Protein AF-A0ABD3HIZ7-F1 (afdb_monomer_lite)

Foldseek 3Di:
DDPPPPPQDQDWDFDDDDDPDDDDRQWGWDDRLLQQFIFIDGSNHTAKTKHWDDDPVCVVVVPTDIDIGGDPPHDPVVVVVVNVVSNVVSVVSVVVSVVCVVCVPVVVVVPDDD

Organism: NCBI:txid122646

Radius of gyration: 18.73 Å; chains: 1; bounding box: 48×31×64 Å

pLDDT: mean 74.97, std 18.01, range [37.19, 97.88]

InterPro domains:
  IPR007612 LURP-one-related [PF04525] (2-87)
  IPR007612 LURP-one-related [PTHR31087] (1-91)
  IPR025659 Tubby-like, C-terminal [SSF54518] (1-89)
  IPR038595 LURP-one-related superfamily [G3DSA:2.40.160.200] (1-96)

Sequence (114 aa):
MKKSRVLQLRPSFHVFLGPYTDKELEFTLKGDFFQLNYTIYYHDVLAAQVNKKLTATGFLVGKDEFVVTVQPGVDQAFIAGLVVIVDQVAQDDKRRNLRLAIAPERYIGLISED

Structure (mmCIF, N/CA/C/O backbone):
data_AF-A0ABD3HIZ7-F1
#
_entry.id   AF-A0ABD3HIZ7-F1
#
loop_
_atom_site.group_PDB
_atom_site.id
_atom_site.type_symbol
_atom_site.label_atom_id
_atom_site.label_alt_id
_atom_site.label_comp_id
_atom_site.label_asym_id
_atom_site.label_entity_id
_atom_site.label_seq_id
_atom_site.pdbx_PDB_ins_code
_atom_site.Cartn_x
_atom_site.Cartn_y
_atom_site.Cartn_z
_atom_site.occupancy
_atom_site.B_iso_or_equiv
_atom_site.auth_seq_id
_atom_site.auth_comp_id
_atom_site.auth_asym_id
_atom_site.auth_atom_id
_atom_site.pdbx_PDB_model_num
ATOM 1 N N . MET A 1 1 ? -7.866 21.906 34.715 1.00 37.38 1 MET A N 1
ATOM 2 C CA . MET A 1 1 ? -7.928 20.530 34.169 1.00 37.38 1 MET A CA 1
ATOM 3 C C . MET A 1 1 ? -7.003 20.439 32.961 1.00 37.38 1 MET A C 1
ATOM 5 O O . MET A 1 1 ? -7.250 21.108 31.964 1.00 37.38 1 MET A O 1
ATOM 9 N N . LYS A 1 2 ? -5.893 19.701 33.065 1.00 37.19 2 LYS A N 1
ATOM 10 C CA . LYS A 1 2 ? -4.929 19.522 31.967 1.00 37.19 2 LYS A CA 1
ATOM 11 C C . LYS A 1 2 ? -5.469 18.396 31.077 1.00 37.19 2 LYS A C 1
ATOM 13 O O . LYS A 1 2 ? -5.567 17.266 31.539 1.00 37.19 2 LYS A O 1
ATOM 18 N N . LYS A 1 3 ? -5.894 18.706 29.847 1.00 43.69 3 LYS A N 1
ATOM 19 C CA . LYS A 1 3 ? -6.341 17.687 28.883 1.00 43.69 3 LYS A CA 1
ATOM 20 C C . LYS A 1 3 ? -5.145 16.794 28.552 1.00 43.69 3 LYS A C 1
ATOM 22 O O . LYS A 1 3 ? -4.201 17.256 27.913 1.00 43.69 3 LYS A O 1
ATOM 27 N N . SER A 1 4 ? -5.164 15.547 29.004 1.00 46.59 4 SER A N 1
ATOM 28 C CA . SER A 1 4 ? -4.231 14.522 28.551 1.00 46.59 4 SER A CA 1
ATOM 29 C C . SER A 1 4 ? -4.426 14.341 27.044 1.00 46.59 4 SER A C 1
ATOM 31 O O . SER A 1 4 ? -5.494 13.958 26.568 1.00 46.59 4 SER A O 1
ATOM 33 N N . ARG A 1 5 ? -3.401 14.700 26.266 1.00 52.22 5 ARG A N 1
ATOM 34 C CA . ARG A 1 5 ? -3.345 14.395 24.835 1.00 52.22 5 ARG A CA 1
ATOM 35 C C . ARG A 1 5 ? -3.109 12.894 24.728 1.00 52.22 5 ARG A C 1
ATOM 37 O O . ARG A 1 5 ? -2.016 12.430 25.032 1.00 52.22 5 ARG A O 1
ATOM 44 N N . VAL A 1 6 ? -4.127 12.145 24.313 1.00 49.97 6 VAL A N 1
ATOM 45 C CA . VAL A 1 6 ? -3.937 10.770 23.845 1.00 49.97 6 VAL A CA 1
ATOM 46 C C . VAL A 1 6 ? -3.030 10.875 22.620 1.00 49.97 6 VAL A C 1
ATOM 48 O O . VAL A 1 6 ? -3.439 11.414 21.590 1.00 49.97 6 VAL A O 1
ATOM 51 N N . LEU A 1 7 ? -1.762 10.491 22.769 1.00 53.81 7 LEU A N 1
ATOM 52 C CA . LEU A 1 7 ? -0.796 10.482 21.676 1.00 53.81 7 LEU A CA 1
ATOM 53 C C . LEU A 1 7 ? -1.270 9.426 20.669 1.00 53.81 7 LEU A C 1
ATOM 55 O O . LEU A 1 7 ? -1.069 8.234 20.867 1.00 53.81 7 LEU A O 1
ATOM 59 N N . GLN A 1 8 ? -1.947 9.852 19.604 1.00 55.38 8 GLN A N 1
ATOM 60 C CA . GLN A 1 8 ? -2.165 8.990 18.449 1.00 55.38 8 GLN A CA 1
ATOM 61 C C . GLN A 1 8 ? -0.805 8.803 17.780 1.00 55.38 8 GLN A C 1
ATOM 63 O O . GLN A 1 8 ? -0.334 9.699 17.075 1.00 55.38 8 GLN A O 1
ATOM 68 N N . LEU A 1 9 ? -0.153 7.670 18.046 1.00 60.47 9 LEU A N 1
ATOM 69 C CA . LEU A 1 9 ? 0.995 7.249 17.259 1.00 60.47 9 LEU A CA 1
ATOM 70 C C . LEU A 1 9 ? 0.492 7.080 15.821 1.00 60.47 9 LEU A C 1
ATOM 72 O O . LEU A 1 9 ? -0.449 6.333 15.565 1.00 60.47 9 LEU A O 1
ATOM 76 N N . ARG A 1 10 ? 1.037 7.875 14.901 1.00 67.56 10 ARG A N 1
ATOM 77 C CA . ARG A 1 10 ? 0.755 7.737 13.474 1.00 67.56 10 ARG A CA 1
ATOM 78 C C . ARG A 1 10 ? 1.830 6.807 12.929 1.00 67.56 10 ARG A C 1
ATOM 80 O O . ARG A 1 10 ? 2.983 7.239 12.899 1.00 67.56 10 ARG A O 1
ATOM 87 N N . PRO A 1 11 ? 1.505 5.554 12.573 1.00 75.06 11 PRO A N 1
ATOM 88 C CA . PRO A 1 11 ? 2.515 4.653 12.049 1.00 75.06 11 PRO A CA 1
ATOM 89 C C . PRO A 1 11 ? 3.074 5.221 10.741 1.00 75.06 11 PRO A C 1
ATOM 91 O O . PRO A 1 11 ? 2.357 5.851 9.965 1.00 75.06 11 PRO A O 1
ATOM 94 N N . SER A 1 12 ? 4.368 5.025 10.520 1.00 81.75 12 SER A N 1
ATOM 95 C CA . SER A 1 12 ? 5.078 5.390 9.293 1.00 81.75 12 SER A CA 1
ATOM 96 C C . SER A 1 12 ? 5.786 4.148 8.771 1.00 81.75 12 SER A C 1
ATOM 98 O O . SER A 1 12 ? 6.525 3.517 9.527 1.00 81.75 12 SER A O 1
ATOM 100 N N . PHE A 1 13 ? 5.576 3.803 7.501 1.00 87.00 13 PHE A N 1
ATOM 101 C CA . PHE A 1 13 ? 6.165 2.610 6.894 1.00 87.00 13 PHE A CA 1
ATOM 102 C C . PHE A 1 13 ? 7.212 2.999 5.852 1.00 87.00 13 PHE A C 1
ATOM 104 O O . PHE A 1 13 ? 6.927 3.743 4.910 1.00 87.00 13 PHE A O 1
ATOM 111 N N . HIS A 1 14 ? 8.409 2.452 6.039 1.00 87.00 14 HIS A N 1
ATOM 112 C CA . HIS A 1 14 ? 9.564 2.582 5.164 1.00 87.00 14 HIS A CA 1
ATOM 113 C C . HIS A 1 14 ? 10.038 1.170 4.819 1.00 87.00 14 HIS A C 1
ATOM 115 O O . HIS A 1 14 ? 10.281 0.384 5.737 1.00 87.00 14 HIS A O 1
ATOM 121 N N . VAL A 1 15 ? 10.125 0.831 3.532 1.00 87.50 15 VAL A N 1
ATOM 122 C CA . VAL A 1 15 ? 10.492 -0.523 3.084 1.00 87.50 15 VAL A CA 1
ATOM 123 C C . VAL A 1 15 ? 11.740 -0.458 2.214 1.00 87.50 15 VAL A C 1
ATOM 125 O O . VAL A 1 15 ? 11.847 0.404 1.343 1.00 87.50 15 VAL A O 1
ATOM 128 N N . PHE A 1 16 ? 12.655 -1.394 2.452 1.00 85.38 16 PHE A N 1
ATOM 129 C CA . PHE A 1 16 ? 13.946 -1.525 1.781 1.00 85.38 16 PHE A CA 1
ATOM 130 C C . PHE A 1 16 ? 14.047 -2.945 1.205 1.00 85.38 16 PHE A C 1
ATOM 132 O O . PHE A 1 16 ? 13.712 -3.896 1.922 1.00 85.38 16 PHE A O 1
ATOM 139 N N . LEU A 1 17 ? 14.480 -3.112 -0.049 1.00 79.88 17 LEU A N 1
ATOM 140 C CA . LEU A 1 17 ? 14.835 -4.426 -0.599 1.00 79.88 17 LEU A CA 1
ATOM 141 C C . LEU A 1 17 ? 16.361 -4.608 -0.598 1.00 79.88 17 LEU A C 1
ATOM 143 O O . LEU A 1 17 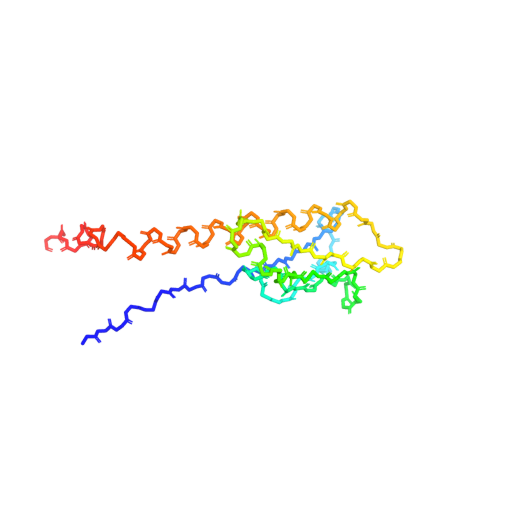? 17.127 -3.654 -0.648 1.00 79.88 17 LEU A O 1
ATOM 147 N N . GLY A 1 18 ? 16.803 -5.868 -0.569 1.00 71.62 18 GLY A N 1
ATOM 148 C CA . GLY A 1 18 ? 18.206 -6.227 -0.784 1.00 71.62 18 GLY 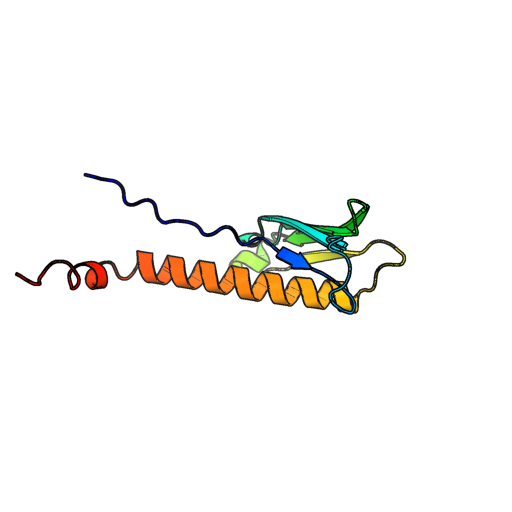A CA 1
ATOM 149 C C . GLY A 1 18 ? 19.130 -6.069 0.433 1.00 71.62 18 GLY A C 1
ATOM 150 O O . GLY A 1 18 ? 18.706 -5.641 1.511 1.00 71.62 18 GLY A O 1
ATOM 151 N N . PRO A 1 19 ? 20.398 -6.511 0.302 1.00 65.31 19 PRO A N 1
ATOM 152 C CA . PRO A 1 19 ? 21.376 -6.384 1.372 1.00 65.31 19 PRO A CA 1
ATOM 153 C C . PRO A 1 19 ? 21.570 -4.903 1.694 1.00 65.31 19 PRO A C 1
ATOM 155 O O . PRO A 1 19 ? 21.629 -4.073 0.797 1.00 65.31 19 PRO A O 1
ATOM 158 N N . TYR A 1 20 ? 21.640 -4.604 2.990 1.00 55.09 20 TYR A N 1
ATOM 159 C CA . TYR A 1 20 ? 21.660 -3.276 3.612 1.00 55.09 20 TYR A CA 1
ATOM 160 C C . TYR A 1 20 ? 22.900 -2.438 3.219 1.00 55.09 20 TYR A C 1
ATOM 162 O O . TYR A 1 20 ? 23.738 -2.092 4.052 1.00 55.09 20 TYR A O 1
ATOM 170 N N . THR A 1 21 ? 23.050 -2.121 1.941 1.00 57.06 21 THR A N 1
ATOM 171 C CA . THR A 1 21 ? 24.133 -1.319 1.376 1.00 57.06 21 THR A CA 1
ATOM 172 C C . THR A 1 21 ? 23.499 -0.329 0.413 1.00 57.06 21 THR A C 1
ATOM 174 O O . THR A 1 21 ? 22.968 -0.725 -0.613 1.00 57.06 21 THR A O 1
ATOM 177 N N . ASP A 1 22 ? 23.545 0.941 0.810 1.00 56.03 22 ASP A N 1
ATOM 178 C CA . ASP A 1 22 ? 22.961 2.119 0.163 1.00 56.03 22 ASP A CA 1
ATOM 179 C C . ASP A 1 22 ? 21.449 2.330 0.341 1.00 56.03 22 ASP A C 1
ATOM 181 O O . ASP A 1 22 ? 20.617 2.013 -0.490 1.00 56.03 22 ASP A O 1
ATOM 185 N N . LYS A 1 23 ? 21.172 2.910 1.519 1.00 59.25 23 LYS A N 1
ATOM 186 C CA . LYS A 1 23 ? 20.178 3.900 2.000 1.00 59.25 23 LYS A CA 1
ATOM 187 C C . LYS A 1 23 ? 19.078 4.483 1.089 1.00 59.25 23 LYS A C 1
ATOM 189 O O . LYS A 1 23 ? 18.410 5.415 1.546 1.00 59.25 23 LYS A O 1
ATOM 194 N N . GLU A 1 24 ? 18.849 4.026 -0.129 1.00 66.88 24 GLU A N 1
ATOM 195 C CA . GLU A 1 24 ? 17.720 4.514 -0.913 1.00 66.88 24 GLU A CA 1
ATOM 196 C C . GLU A 1 24 ? 16.444 3.826 -0.426 1.00 66.88 24 GLU A C 1
ATOM 198 O O . GLU A 1 24 ? 16.279 2.610 -0.458 1.00 66.88 24 GLU A O 1
ATOM 203 N N . LEU A 1 25 ? 15.564 4.635 0.162 1.00 72.06 25 LEU A N 1
ATOM 204 C CA . LEU A 1 25 ? 14.239 4.209 0.576 1.00 72.06 25 LEU A CA 1
ATOM 205 C C . LEU A 1 25 ? 13.455 3.798 -0.670 1.00 72.06 25 LEU A C 1
ATOM 207 O O . LEU A 1 25 ? 12.965 4.659 -1.401 1.00 72.06 25 LEU A O 1
ATOM 211 N N . GLU A 1 26 ? 13.317 2.493 -0.882 1.00 83.75 26 GLU A N 1
ATOM 212 C CA . GLU A 1 26 ? 12.675 1.984 -2.088 1.00 83.75 26 GLU A CA 1
ATOM 213 C C . GLU A 1 26 ? 11.173 2.210 -2.067 1.00 83.75 26 GLU A C 1
ATOM 215 O O . GLU A 1 26 ? 10.641 2.784 -3.014 1.00 83.75 26 GLU A O 1
ATOM 220 N N . PHE A 1 27 ? 10.484 1.831 -0.981 1.00 91.12 27 PHE A N 1
ATOM 221 C CA . PHE A 1 27 ? 9.047 2.077 -0.871 1.00 91.12 27 PHE A CA 1
ATOM 222 C C . PHE A 1 27 ? 8.662 2.975 0.295 1.00 91.12 27 PHE A C 1
ATOM 224 O O . PHE A 1 27 ? 9.100 2.806 1.436 1.00 91.12 27 PHE A O 1
ATOM 231 N N . THR A 1 28 ? 7.746 3.898 -0.001 1.00 92.31 28 THR A N 1
ATOM 232 C CA . THR A 1 28 ? 7.146 4.809 0.975 1.00 92.31 28 THR A CA 1
ATOM 233 C C . THR A 1 28 ? 5.634 4.698 0.941 1.00 92.31 28 THR A C 1
ATOM 235 O O . THR A 1 28 ? 5.023 4.720 -0.129 1.00 92.31 28 THR A O 1
ATOM 238 N N . LEU A 1 29 ? 5.019 4.645 2.118 1.00 94.31 29 LEU A N 1
ATOM 239 C CA . LEU A 1 29 ? 3.569 4.666 2.261 1.00 94.31 29 LEU A CA 1
ATOM 240 C C . LEU A 1 29 ? 3.110 6.009 2.828 1.00 94.31 29 LEU A 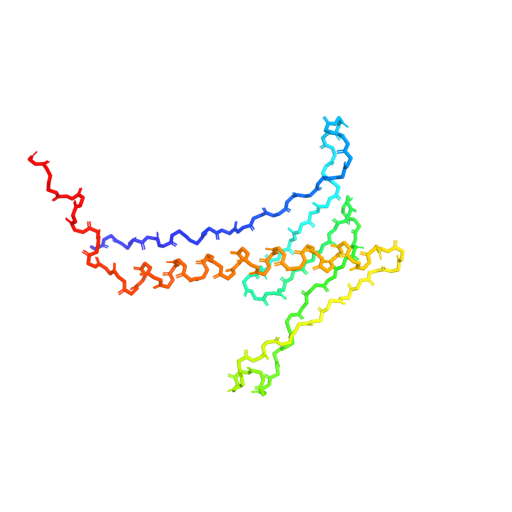C 1
ATOM 242 O O . LEU A 1 29 ? 3.658 6.492 3.819 1.00 94.31 29 LEU A O 1
ATOM 246 N N . LYS A 1 30 ? 2.085 6.610 2.217 1.00 91.75 30 LYS A N 1
ATOM 247 C CA . LYS A 1 30 ? 1.527 7.906 2.640 1.00 91.75 30 LYS A CA 1
ATOM 248 C C . LYS A 1 30 ? 0.001 7.835 2.680 1.00 91.75 30 LYS A C 1
ATOM 250 O O . LYS A 1 30 ? -0.609 7.438 1.692 1.00 91.75 30 LYS A O 1
ATOM 255 N N . GLY A 1 31 ? -0.617 8.249 3.786 1.00 89.81 31 GLY A N 1
ATOM 256 C CA . GLY A 1 31 ? -2.077 8.341 3.908 1.00 89.81 31 GLY A CA 1
ATOM 257 C C . GLY A 1 31 ? -2.602 8.070 5.316 1.00 89.81 31 GLY A C 1
ATOM 258 O O . GLY A 1 31 ? -1.863 8.169 6.296 1.00 89.81 31 GLY A O 1
ATOM 259 N N . ASP A 1 32 ? -3.890 7.741 5.400 1.00 86.94 32 ASP A N 1
ATOM 260 C CA . ASP A 1 32 ? -4.559 7.297 6.620 1.00 86.94 32 ASP A CA 1
ATOM 261 C C . ASP A 1 32 ? -4.604 5.765 6.667 1.00 86.94 32 ASP A C 1
ATOM 263 O O . ASP A 1 32 ? -5.441 5.104 6.045 1.00 86.94 32 ASP A O 1
ATOM 267 N N . PHE A 1 33 ? -3.685 5.199 7.443 1.00 87.31 33 PHE A N 1
ATOM 268 C CA . PHE A 1 33 ? -3.579 3.757 7.635 1.00 87.31 33 PHE A CA 1
ATOM 269 C C . PHE A 1 33 ? -4.744 3.174 8.447 1.00 87.31 33 PHE A C 1
ATOM 271 O O . PHE A 1 33 ? -5.163 2.053 8.177 1.00 87.31 33 PHE A O 1
ATOM 278 N N . PHE A 1 34 ? -5.329 3.932 9.384 1.00 81.38 34 PHE A N 1
ATOM 279 C CA . PHE A 1 34 ? -6.462 3.464 10.195 1.00 81.38 34 PHE A CA 1
ATOM 280 C C . PHE A 1 34 ? -7.752 3.354 9.385 1.00 81.38 34 PHE A C 1
ATOM 282 O O . PHE A 1 34 ? -8.623 2.541 9.705 1.00 81.38 34 PHE A O 1
ATOM 289 N N . GLN A 1 35 ? -7.891 4.193 8.361 1.00 79.31 35 GLN A N 1
ATOM 290 C CA . GLN A 1 35 ? -9.029 4.175 7.448 1.00 79.31 35 GLN A CA 1
ATOM 291 C C . GLN A 1 35 ? -8.772 3.344 6.187 1.00 79.31 35 GLN A C 1
ATOM 293 O O . GLN A 1 35 ? -9.640 3.328 5.317 1.00 79.31 35 GLN A O 1
ATOM 298 N N . LEU A 1 36 ? -7.624 2.657 6.083 1.00 85.56 36 LEU A N 1
ATOM 299 C CA . LEU A 1 36 ? -7.194 1.938 4.876 1.00 85.56 36 LEU A C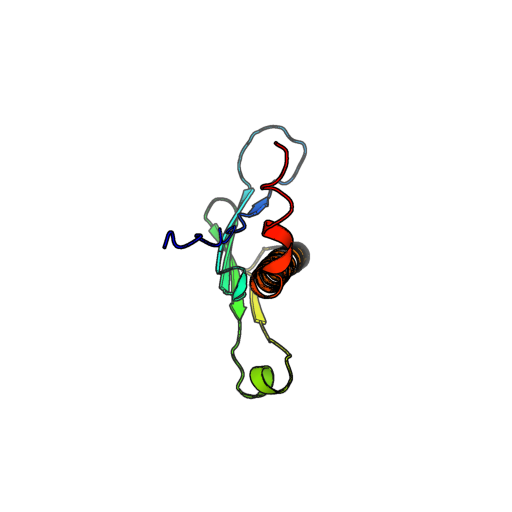A 1
ATOM 300 C C . LEU A 1 36 ? -7.314 2.818 3.617 1.00 85.56 36 LEU A C 1
ATOM 302 O O . LEU A 1 36 ? -7.858 2.411 2.590 1.00 85.56 36 LEU A O 1
ATOM 306 N N . ASN A 1 37 ? -6.841 4.059 3.730 1.00 89.06 37 ASN A N 1
ATOM 307 C CA . ASN A 1 37 ? -6.832 5.049 2.662 1.00 89.06 37 ASN A CA 1
ATOM 308 C C . ASN A 1 37 ? -5.416 5.615 2.515 1.00 89.06 37 ASN A C 1
ATOM 310 O O . ASN A 1 37 ? -5.063 6.616 3.144 1.00 89.06 37 ASN A O 1
ATOM 314 N N . TYR A 1 38 ? -4.575 4.928 1.746 1.00 93.56 38 TYR A N 1
ATOM 315 C CA . TYR A 1 38 ? -3.169 5.284 1.584 1.00 93.56 38 TYR A CA 1
ATOM 316 C C . TYR A 1 38 ? -2.606 4.839 0.237 1.00 93.56 38 TYR A C 1
ATOM 318 O O . TYR A 1 38 ? -3.151 3.982 -0.455 1.00 93.56 38 TYR A O 1
ATOM 326 N N . THR A 1 39 ? -1.470 5.423 -0.114 1.00 96.06 39 THR A N 1
ATOM 327 C CA . THR A 1 39 ? -0.774 5.193 -1.375 1.00 96.06 39 THR A CA 1
ATOM 328 C C . THR A 1 39 ? 0.611 4.620 -1.106 1.00 96.06 39 THR A C 1
ATOM 330 O O . THR A 1 39 ? 1.310 5.080 -0.200 1.00 96.06 39 THR A O 1
ATOM 333 N N . ILE A 1 40 ? 0.999 3.625 -1.901 1.00 95.94 40 ILE A N 1
ATOM 334 C CA . ILE A 1 40 ? 2.318 2.994 -1.901 1.00 95.94 40 ILE A CA 1
ATOM 335 C C . ILE A 1 40 ? 3.100 3.566 -3.084 1.00 95.94 40 ILE A C 1
ATOM 337 O O . ILE A 1 40 ? 2.630 3.514 -4.224 1.00 95.94 40 ILE A O 1
ATOM 341 N N . TYR A 1 41 ? 4.288 4.094 -2.810 1.00 95.25 41 TYR A N 1
ATOM 342 C CA . TYR A 1 41 ? 5.213 4.632 -3.803 1.00 95.25 41 TYR A CA 1
ATOM 343 C C . TYR A 1 41 ? 6.483 3.794 -3.866 1.00 95.25 41 TYR A C 1
ATOM 345 O O . TYR A 1 41 ? 6.942 3.359 -2.814 1.00 95.25 41 TYR A O 1
ATOM 353 N N . TYR A 1 42 ? 7.059 3.648 -5.058 1.00 92.25 42 TYR A N 1
ATOM 354 C CA . TYR A 1 42 ? 8.426 3.179 -5.292 1.00 92.25 42 TYR A CA 1
ATOM 355 C C . TYR A 1 42 ? 9.282 4.365 -5.762 1.00 92.25 42 TYR A C 1
ATOM 357 O O . TYR A 1 42 ? 9.018 4.889 -6.843 1.00 92.25 42 TYR A O 1
ATOM 365 N N . HIS A 1 43 ? 10.231 4.841 -4.948 1.00 85.75 43 HIS A N 1
ATOM 366 C CA . HIS A 1 43 ? 11.048 6.044 -5.219 1.00 85.75 43 HIS A CA 1
ATOM 367 C C . HIS A 1 43 ? 10.255 7.281 -5.715 1.00 85.75 43 HIS A C 1
ATOM 369 O O . HIS A 1 43 ? 10.730 8.010 -6.575 1.00 85.75 43 HIS A O 1
ATOM 375 N N . ASP A 1 44 ? 9.029 7.503 -5.226 1.00 88.44 44 ASP A N 1
ATOM 376 C CA . ASP A 1 44 ? 8.061 8.543 -5.657 1.00 88.44 44 ASP A CA 1
ATOM 377 C C . ASP A 1 44 ? 7.171 8.226 -6.873 1.00 88.44 44 ASP A C 1
ATOM 379 O O . ASP A 1 44 ? 6.229 8.973 -7.158 1.00 88.44 44 ASP A O 1
ATOM 383 N N . VAL A 1 45 ? 7.350 7.082 -7.531 1.00 93.38 45 VAL A N 1
ATOM 384 C CA . VAL A 1 45 ? 6.405 6.589 -8.543 1.00 93.38 45 VAL A CA 1
ATOM 385 C C . VAL A 1 45 ? 5.257 5.853 -7.858 1.00 93.38 45 VAL A C 1
ATOM 387 O O . VAL A 1 45 ? 5.474 5.042 -6.961 1.00 93.38 45 VAL A O 1
ATOM 390 N N . LEU A 1 46 ? 4.017 6.124 -8.272 1.00 96.44 46 LEU A N 1
ATOM 391 C CA . LEU A 1 46 ? 2.843 5.397 -7.786 1.00 96.44 46 LEU A CA 1
ATOM 392 C C . LEU A 1 46 ? 3.015 3.895 -8.061 1.00 96.44 46 LEU A C 1
ATOM 394 O O . LEU A 1 46 ? 3.137 3.501 -9.215 1.00 96.44 46 LEU A O 1
ATOM 398 N N . ALA A 1 47 ? 2.989 3.067 -7.018 1.00 96.75 47 ALA A N 1
ATOM 399 C CA . ALA A 1 47 ? 3.051 1.611 -7.142 1.00 96.75 47 ALA A CA 1
ATOM 400 C C . ALA A 1 47 ? 1.674 0.978 -6.907 1.00 96.75 47 ALA A C 1
ATOM 402 O O . ALA A 1 47 ? 1.243 0.102 -7.659 1.00 96.75 47 ALA A O 1
ATOM 403 N N . ALA A 1 48 ? 0.951 1.454 -5.891 1.00 97.44 48 ALA A N 1
ATOM 404 C CA . ALA A 1 48 ? -0.417 1.030 -5.628 1.00 97.44 48 ALA A CA 1
ATOM 405 C C . ALA A 1 48 ? -1.203 2.065 -4.815 1.00 97.44 48 ALA A C 1
ATOM 407 O O . ALA A 1 48 ? -0.628 2.879 -4.092 1.00 97.44 48 ALA A O 1
ATOM 408 N N . GLN A 1 49 ? -2.529 2.000 -4.898 1.00 96.50 49 GLN A N 1
ATOM 409 C CA . GLN A 1 49 ? -3.442 2.803 -4.091 1.00 96.50 49 GLN A CA 1
ATOM 410 C C . GLN A 1 49 ? -4.412 1.897 -3.335 1.00 96.50 49 GLN A C 1
ATOM 412 O O . GLN A 1 49 ? -5.063 1.043 -3.936 1.00 96.50 49 GLN A O 1
ATOM 417 N N . VAL A 1 50 ? -4.526 2.106 -2.028 1.00 93.81 50 VAL A N 1
ATOM 418 C CA . VAL A 1 50 ? -5.439 1.385 -1.141 1.00 93.81 50 VAL A CA 1
ATOM 419 C C . VAL A 1 50 ? -6.555 2.333 -0.743 1.00 93.81 50 VAL A C 1
ATOM 421 O O . VAL A 1 50 ? -6.295 3.397 -0.186 1.00 93.81 50 VAL A O 1
ATOM 424 N N . ASN A 1 51 ? -7.794 1.952 -1.039 1.00 89.38 51 ASN A N 1
ATOM 425 C CA . ASN A 1 51 ? -8.973 2.729 -0.682 1.00 89.38 51 ASN A CA 1
ATOM 426 C C . ASN A 1 51 ? -10.013 1.824 -0.028 1.00 89.38 51 ASN A C 1
ATOM 428 O O . ASN A 1 51 ? -10.478 0.851 -0.629 1.00 89.38 51 ASN A O 1
ATOM 432 N N . LYS A 1 52 ? -10.451 2.184 1.175 1.00 80.00 52 LYS A N 1
ATOM 433 C CA . LYS A 1 52 ? -11.608 1.558 1.805 1.00 80.00 52 LYS A CA 1
ATOM 434 C C . LYS A 1 52 ? -12.882 1.891 1.034 1.00 80.00 52 LYS A C 1
ATOM 436 O O . LYS A 1 52 ? -13.227 3.057 0.840 1.00 80.00 52 LYS A O 1
ATOM 441 N N . LYS A 1 53 ? -13.627 0.860 0.644 1.00 71.25 53 LYS A N 1
ATOM 442 C CA . LYS A 1 53 ? -14.969 1.009 0.094 1.00 71.25 53 LYS A CA 1
ATOM 443 C C . LYS A 1 53 ? -15.948 0.965 1.261 1.00 71.25 53 LYS A C 1
ATOM 445 O O . LYS A 1 53 ? -16.238 -0.090 1.815 1.00 71.25 53 LYS A O 1
ATOM 450 N N . LEU A 1 54 ? -16.459 2.127 1.658 1.00 58.94 54 LEU A N 1
ATOM 451 C CA . LEU A 1 54 ? -17.561 2.189 2.616 1.00 58.94 54 LEU A CA 1
ATOM 452 C C . LEU A 1 54 ? -18.826 1.668 1.927 1.00 58.94 54 LEU A C 1
ATOM 454 O O . LEU A 1 54 ? -19.496 2.399 1.201 1.00 58.94 54 LEU A O 1
ATOM 458 N N . THR A 1 55 ? -19.146 0.393 2.124 1.00 58.06 55 THR A N 1
ATOM 459 C CA . THR A 1 55 ? -20.452 -0.154 1.750 1.00 58.06 55 THR A CA 1
ATOM 460 C C . THR A 1 55 ? -21.392 -0.038 2.950 1.00 58.06 55 THR A C 1
ATOM 462 O O . THR A 1 55 ? -21.012 -0.336 4.083 1.00 58.06 55 THR A O 1
ATOM 465 N N . ALA A 1 56 ? -22.636 0.399 2.722 1.00 55.78 56 ALA A N 1
ATOM 466 C CA . ALA A 1 56 ? -23.657 0.488 3.774 1.00 55.78 56 ALA A CA 1
ATOM 467 C C . ALA A 1 56 ? -23.856 -0.860 4.502 1.00 55.78 56 ALA A C 1
ATOM 469 O O . ALA A 1 56 ? -24.098 -0.898 5.706 1.00 55.78 56 ALA A O 1
ATOM 470 N N . THR A 1 57 ? -23.666 -1.970 3.785 1.00 52.03 57 THR A N 1
ATOM 471 C CA . THR A 1 57 ? -23.699 -3.334 4.323 1.00 52.03 57 THR A CA 1
ATOM 472 C C . THR A 1 57 ? -22.459 -3.676 5.159 1.00 52.03 57 THR A C 1
ATOM 474 O O . THR A 1 57 ? -22.584 -4.364 6.169 1.00 52.03 57 THR A O 1
ATOM 477 N N . GLY A 1 58 ? -21.273 -3.170 4.804 1.00 56.12 58 GLY A N 1
ATOM 478 C CA . GLY A 1 58 ? -20.030 -3.385 5.555 1.00 56.12 58 GLY A CA 1
ATOM 479 C C . GLY A 1 58 ? -20.063 -2.784 6.961 1.00 56.12 58 GLY A C 1
ATOM 480 O O . GLY A 1 58 ? -19.561 -3.397 7.901 1.00 56.12 58 GLY A O 1
ATOM 481 N N . PHE A 1 59 ? -20.760 -1.655 7.141 1.00 50.94 59 PHE A N 1
ATOM 482 C CA . PHE A 1 59 ? -20.984 -1.053 8.462 1.00 50.94 59 PHE A CA 1
ATOM 483 C C . PHE A 1 59 ? -21.880 -1.918 9.367 1.00 50.94 59 PHE A C 1
ATOM 485 O O . PHE A 1 59 ? -21.681 -1.961 10.577 1.00 50.94 59 PHE A O 1
ATOM 492 N N . LEU A 1 60 ? -22.847 -2.632 8.779 1.00 51.38 60 LEU A N 1
ATOM 493 C CA . LEU A 1 60 ? -23.786 -3.502 9.499 1.00 51.38 60 LEU A CA 1
ATOM 494 C C . LEU A 1 60 ? -23.206 -4.894 9.789 1.00 51.38 60 LEU A C 1
ATOM 496 O O . LEU A 1 60 ? -23.539 -5.497 10.805 1.00 51.38 60 LEU A O 1
ATOM 500 N N . VAL A 1 61 ? -22.348 -5.409 8.904 1.00 55.47 61 VAL A N 1
ATOM 501 C CA . VAL A 1 61 ? -21.792 -6.776 8.978 1.00 55.47 61 VAL A CA 1
ATOM 502 C C . VAL A 1 61 ? -20.366 -6.796 9.552 1.00 55.47 61 VAL A C 1
ATOM 504 O O . VAL A 1 61 ? -19.828 -7.862 9.841 1.00 55.47 61 VAL A O 1
ATOM 507 N N . GLY A 1 62 ? -19.731 -5.633 9.730 1.00 55.47 62 GLY A N 1
ATOM 508 C CA . GLY A 1 62 ? -18.346 -5.529 10.205 1.00 55.47 62 GLY A CA 1
ATOM 509 C C . GLY A 1 62 ? -17.309 -6.045 9.201 1.00 55.47 62 GLY A C 1
ATOM 510 O O . GLY A 1 62 ? -16.161 -6.282 9.570 1.00 55.47 62 GLY A O 1
ATOM 511 N N . LYS A 1 63 ? -17.705 -6.241 7.938 1.00 57.16 63 LYS A N 1
ATOM 512 C CA . LYS A 1 63 ? -16.803 -6.571 6.832 1.00 57.16 63 LYS A CA 1
ATOM 513 C C . LYS A 1 63 ? -16.456 -5.286 6.101 1.00 57.16 63 LYS A C 1
ATOM 515 O O . LYS A 1 63 ? -17.202 -4.831 5.238 1.00 57.16 63 LYS A O 1
ATOM 520 N N . ASP A 1 64 ? -15.332 -4.698 6.482 1.00 62.06 64 ASP A N 1
ATOM 521 C CA . ASP A 1 64 ? -14.727 -3.629 5.705 1.00 62.06 64 ASP A CA 1
ATOM 522 C C . ASP A 1 64 ? -14.176 -4.225 4.403 1.00 62.06 64 ASP A C 1
ATOM 524 O O . ASP A 1 64 ? -13.322 -5.108 4.423 1.00 62.06 64 ASP A O 1
ATOM 528 N N . GLU A 1 65 ? -14.680 -3.756 3.263 1.00 70.81 65 GLU A N 1
ATOM 529 C CA . GLU A 1 65 ? -14.090 -4.045 1.959 1.00 70.81 65 GLU A CA 1
ATOM 530 C C . GLU A 1 65 ? -13.108 -2.927 1.614 1.00 70.81 65 GLU A C 1
ATOM 532 O O . GLU A 1 65 ? -13.425 -1.739 1.716 1.00 70.81 65 GLU A O 1
ATOM 537 N N . PHE A 1 66 ? -11.908 -3.289 1.181 1.00 77.00 66 PHE A N 1
ATOM 538 C CA . PHE A 1 66 ? -10.948 -2.346 0.626 1.00 77.00 66 PHE A CA 1
ATOM 539 C C . PHE A 1 66 ? -10.538 -2.799 -0.768 1.00 77.00 66 PHE A C 1
ATOM 541 O O . PHE A 1 66 ? -10.523 -3.988 -1.087 1.00 77.00 66 PHE A O 1
ATOM 548 N N . VAL A 1 67 ? -10.243 -1.821 -1.614 1.00 88.12 67 VAL A N 1
ATOM 549 C CA . VAL A 1 67 ? -9.783 -2.031 -2.981 1.00 88.12 67 VAL A CA 1
ATOM 550 C C . VAL A 1 67 ? -8.326 -1.612 -3.046 1.00 88.12 67 VAL A C 1
ATOM 552 O O . VAL A 1 67 ? -7.969 -0.520 -2.600 1.00 88.12 67 VAL A O 1
ATOM 555 N N . VAL A 1 68 ? -7.499 -2.486 -3.613 1.00 93.44 68 VAL A N 1
ATOM 556 C CA . VAL A 1 68 ? -6.094 -2.207 -3.902 1.00 93.44 68 VAL A CA 1
ATOM 557 C C . VAL A 1 68 ? -5.933 -2.114 -5.413 1.00 93.44 68 VAL A C 1
ATOM 559 O O . VAL A 1 68 ? -6.101 -3.103 -6.124 1.00 93.44 68 VAL A O 1
ATOM 562 N N . THR A 1 69 ? -5.614 -0.923 -5.906 1.00 96.06 69 THR A N 1
ATOM 563 C CA . THR A 1 69 ? -5.296 -0.688 -7.317 1.00 96.06 69 THR A CA 1
ATOM 564 C C . THR A 1 69 ? -3.784 -0.741 -7.480 1.00 96.06 69 THR A C 1
ATOM 566 O O . THR A 1 69 ? -3.095 0.157 -7.004 1.00 96.06 69 THR A O 1
ATOM 569 N N . VAL A 1 70 ? -3.267 -1.778 -8.137 1.00 97.38 70 VAL A N 1
ATOM 570 C CA . VAL A 1 70 ? -1.825 -1.982 -8.368 1.00 97.38 70 VAL A CA 1
ATOM 571 C C . VAL A 1 70 ? -1.455 -1.520 -9.777 1.00 97.38 70 VAL A C 1
ATOM 573 O O . VAL A 1 70 ? -2.170 -1.829 -10.731 1.00 97.38 70 VAL A O 1
ATOM 576 N N . GLN A 1 71 ? -0.360 -0.768 -9.918 1.00 97.88 71 GLN A N 1
ATOM 577 C CA . GLN A 1 71 ? 0.112 -0.315 -11.228 1.00 97.88 71 GLN A CA 1
ATOM 578 C C . GLN A 1 71 ? 0.694 -1.476 -12.058 1.00 97.88 71 GLN A C 1
ATOM 580 O O . GLN A 1 71 ? 1.240 -2.427 -11.491 1.00 97.88 71 GLN A O 1
ATOM 585 N N . PRO A 1 72 ? 0.609 -1.421 -13.402 1.00 96.31 72 PRO A N 1
ATOM 586 C CA . PRO A 1 72 ? 1.228 -2.423 -14.265 1.00 96.31 72 PRO A CA 1
ATOM 587 C C . PRO A 1 72 ? 2.725 -2.595 -13.972 1.00 96.31 72 PRO A C 1
ATOM 589 O O . PRO A 1 72 ? 3.440 -1.615 -13.786 1.00 96.31 72 PRO A O 1
ATOM 592 N N . GLY A 1 73 ? 3.201 -3.843 -13.955 1.00 94.25 73 GLY A N 1
ATOM 593 C CA . GLY A 1 73 ? 4.611 -4.166 -13.697 1.00 94.25 73 GLY A CA 1
ATOM 594 C C . GLY A 1 73 ? 5.019 -4.197 -12.219 1.00 94.25 73 GLY A C 1
ATOM 595 O O . GLY A 1 73 ? 6.162 -4.536 -11.930 1.00 94.25 73 GLY A O 1
ATOM 596 N N . VAL A 1 74 ? 4.109 -3.897 -11.286 1.00 94.75 74 VAL A N 1
ATOM 597 C CA . VAL A 1 74 ? 4.351 -4.010 -9.839 1.00 94.75 74 VAL A CA 1
ATOM 598 C C . VAL A 1 74 ? 3.940 -5.398 -9.332 1.00 94.75 74 VAL A C 1
ATOM 600 O O . VAL A 1 74 ? 2.887 -5.920 -9.705 1.00 94.75 74 VAL A O 1
ATOM 603 N N . ASP A 1 75 ? 4.756 -5.992 -8.456 1.00 95.19 75 ASP A N 1
ATOM 604 C CA . ASP A 1 75 ? 4.481 -7.298 -7.849 1.00 95.19 75 ASP A CA 1
ATOM 605 C C . ASP A 1 75 ? 3.265 -7.235 -6.906 1.00 95.19 75 ASP A C 1
ATOM 607 O O . ASP A 1 75 ? 3.267 -6.563 -5.872 1.00 95.19 75 ASP A O 1
ATOM 611 N N . GLN A 1 76 ? 2.205 -7.961 -7.264 1.00 95.81 76 GLN A N 1
ATOM 612 C CA . GLN A 1 76 ? 0.941 -7.955 -6.527 1.00 95.81 76 GLN A CA 1
ATOM 613 C C . GLN A 1 76 ? 1.037 -8.662 -5.169 1.00 95.81 76 GLN A C 1
ATOM 615 O O . GLN A 1 76 ? 0.339 -8.268 -4.233 1.00 95.81 76 GLN A O 1
ATOM 620 N N . ALA A 1 77 ? 1.886 -9.686 -5.043 1.00 96.62 77 ALA A N 1
ATOM 621 C CA . ALA A 1 77 ? 2.058 -10.429 -3.798 1.00 96.62 77 ALA A CA 1
ATOM 622 C C . ALA A 1 77 ? 2.827 -9.594 -2.768 1.00 96.62 77 ALA A C 1
ATOM 624 O O . ALA A 1 77 ? 2.440 -9.548 -1.598 1.00 96.62 77 ALA A O 1
ATOM 625 N N . PHE A 1 78 ? 3.854 -8.868 -3.210 1.00 94.81 78 PHE A N 1
ATOM 626 C CA . PHE A 1 78 ? 4.566 -7.903 -2.381 1.00 94.81 78 PHE A CA 1
ATOM 627 C C . PHE A 1 78 ? 3.621 -6.812 -1.863 1.00 94.81 78 PHE A C 1
ATOM 629 O O . PHE A 1 78 ? 3.562 -6.572 -0.656 1.00 94.81 78 PHE A O 1
ATOM 636 N N . ILE A 1 79 ? 2.811 -6.211 -2.746 1.00 96.12 79 ILE A N 1
ATOM 637 C CA . ILE A 1 79 ? 1.819 -5.205 -2.342 1.00 96.12 79 ILE A CA 1
ATOM 638 C C . ILE A 1 79 ? 0.804 -5.787 -1.350 1.00 96.12 79 ILE A C 1
ATOM 640 O O . ILE A 1 79 ? 0.538 -5.161 -0.325 1.00 96.12 79 ILE A O 1
ATOM 644 N N . ALA A 1 80 ? 0.271 -6.987 -1.596 1.00 94.69 80 ALA A N 1
ATOM 645 C CA . ALA A 1 80 ? -0.647 -7.643 -0.664 1.00 94.69 80 ALA A CA 1
ATOM 646 C C . ALA A 1 80 ? -0.007 -7.863 0.720 1.00 94.69 80 ALA A C 1
ATOM 648 O O . ALA A 1 80 ? -0.645 -7.605 1.741 1.00 94.69 80 ALA A O 1
ATOM 649 N N . GLY A 1 81 ? 1.266 -8.268 0.761 1.00 95.25 81 GLY A N 1
ATOM 650 C CA . GLY A 1 81 ? 2.032 -8.405 2.000 1.00 95.25 81 GLY A CA 1
ATOM 651 C C . GLY A 1 81 ? 2.148 -7.090 2.774 1.00 95.25 81 GLY A C 1
ATOM 652 O O . GLY A 1 81 ? 1.875 -7.061 3.976 1.00 95.25 81 GLY A O 1
ATOM 653 N N . LEU A 1 82 ? 2.472 -5.985 2.090 1.00 94.50 82 LEU A N 1
ATOM 654 C CA . LEU A 1 82 ? 2.509 -4.658 2.715 1.00 94.50 82 LEU A CA 1
ATOM 655 C C . LEU A 1 82 ? 1.147 -4.270 3.296 1.00 94.50 82 LEU A C 1
ATOM 657 O O . LEU A 1 82 ? 1.084 -3.779 4.422 1.00 94.50 82 LEU A O 1
ATOM 661 N N . VAL A 1 83 ? 0.061 -4.532 2.566 1.00 92.44 83 VAL A N 1
ATOM 662 C CA . VAL A 1 83 ? -1.296 -4.209 3.023 1.00 92.44 83 VAL A CA 1
ATOM 663 C C . VAL A 1 83 ? -1.650 -4.950 4.312 1.00 92.44 83 VAL A C 1
ATOM 665 O O . VAL A 1 83 ? -2.168 -4.329 5.240 1.00 92.44 83 VAL A O 1
ATOM 668 N N . VAL A 1 84 ? -1.322 -6.242 4.405 1.00 91.38 84 VAL A N 1
ATOM 669 C CA . VAL A 1 84 ? -1.557 -7.053 5.614 1.00 91.38 84 VAL A CA 1
ATOM 670 C C . VAL A 1 84 ? -0.757 -6.528 6.809 1.00 91.38 84 VAL A C 1
ATOM 672 O O . VAL A 1 84 ? -1.296 -6.416 7.909 1.00 91.38 84 VAL A O 1
ATOM 675 N N . ILE A 1 85 ? 0.514 -6.169 6.605 1.00 92.38 85 ILE A N 1
ATOM 676 C CA . ILE A 1 85 ? 1.370 -5.621 7.670 1.00 92.38 85 ILE A CA 1
ATOM 677 C C . ILE A 1 85 ? 0.806 -4.290 8.185 1.00 92.38 85 ILE A C 1
ATOM 679 O O . ILE A 1 85 ? 0.715 -4.082 9.396 1.00 92.38 85 ILE A O 1
ATOM 683 N N . VAL A 1 86 ? 0.408 -3.396 7.275 1.00 90.88 86 VAL A N 1
ATOM 684 C CA . VAL A 1 86 ? -0.159 -2.087 7.625 1.00 90.88 86 VAL A CA 1
ATOM 685 C C . VAL A 1 86 ? -1.464 -2.242 8.398 1.00 90.88 86 VAL A C 1
ATOM 687 O O . VAL A 1 86 ? -1.635 -1.583 9.424 1.00 90.88 86 VAL A O 1
ATOM 690 N N . ASP A 1 87 ? -2.359 -3.121 7.939 1.00 86.81 87 ASP A N 1
ATOM 691 C CA . ASP A 1 87 ? -3.635 -3.391 8.605 1.00 86.81 87 ASP A CA 1
ATOM 692 C C . ASP A 1 87 ? -3.423 -3.924 10.030 1.00 86.81 87 ASP A C 1
ATOM 694 O O . ASP A 1 87 ? -3.996 -3.388 10.980 1.00 86.81 87 ASP A O 1
ATOM 698 N N . GLN A 1 88 ? -2.521 -4.893 10.214 1.00 87.12 88 GLN A N 1
ATOM 699 C CA . GLN A 1 88 ? -2.215 -5.447 11.536 1.00 87.12 88 GLN A CA 1
ATOM 700 C C . GLN A 1 88 ? -1.701 -4.371 12.509 1.00 87.12 88 GLN A C 1
ATOM 702 O O . GLN A 1 88 ? -2.200 -4.255 13.631 1.00 87.12 88 GLN A O 1
ATOM 707 N N . VAL A 1 89 ? -0.743 -3.546 12.073 1.00 86.81 89 VAL A N 1
ATOM 708 C CA . VAL A 1 89 ? -0.170 -2.470 12.901 1.00 86.81 89 VAL A CA 1
ATOM 709 C C . VAL A 1 89 ? -1.224 -1.408 13.232 1.00 86.81 89 VAL A C 1
ATOM 711 O O . VAL A 1 89 ? -1.354 -0.999 14.389 1.00 86.81 89 VAL A O 1
ATOM 714 N N . ALA A 1 90 ? -2.022 -0.986 12.247 1.00 82.75 90 ALA A N 1
ATOM 715 C CA . ALA A 1 90 ? -3.063 0.018 12.450 1.00 82.75 90 ALA A CA 1
ATOM 716 C C . ALA A 1 90 ? -4.179 -0.483 13.391 1.00 82.75 90 ALA A C 1
ATOM 718 O O . ALA A 1 90 ? -4.680 0.269 14.236 1.00 82.75 90 ALA A O 1
ATOM 719 N N . GLN A 1 91 ? -4.569 -1.756 13.296 1.00 78.06 91 GLN A N 1
ATOM 720 C CA . GLN A 1 91 ? -5.571 -2.338 14.191 1.00 78.06 91 GLN A CA 1
ATOM 721 C C . GLN A 1 91 ? -5.066 -2.475 15.632 1.00 78.06 91 GLN A C 1
ATOM 723 O O . GLN A 1 91 ? -5.824 -2.198 16.573 1.00 78.06 91 GLN A O 1
ATOM 728 N N . ASP A 1 92 ? -3.804 -2.856 15.830 1.00 79.19 92 ASP A N 1
ATOM 729 C CA . ASP A 1 92 ? -3.213 -2.987 17.163 1.00 79.19 92 ASP A CA 1
ATOM 730 C C . ASP A 1 92 ? -3.146 -1.642 17.897 1.00 79.19 92 ASP A C 1
ATOM 732 O O . ASP A 1 92 ? -3.529 -1.554 19.073 1.00 79.19 92 ASP A O 1
ATOM 736 N N . ASP A 1 93 ? -2.776 -0.568 17.200 1.00 75.00 93 ASP A N 1
ATOM 737 C CA . ASP A 1 93 ? -2.775 0.786 17.764 1.00 75.00 93 ASP A CA 1
ATOM 738 C C . ASP A 1 93 ? -4.189 1.254 18.135 1.00 75.00 93 ASP A C 1
ATOM 740 O O . ASP A 1 93 ? -4.411 1.810 19.221 1.00 75.00 93 ASP A O 1
ATOM 744 N N . LYS A 1 94 ? -5.190 0.966 17.293 1.00 71.38 94 LYS A N 1
ATOM 745 C CA . LYS A 1 94 ? -6.599 1.265 17.598 1.00 71.38 94 LYS A CA 1
ATOM 746 C C . LYS A 1 94 ? -7.065 0.529 18.857 1.00 71.38 94 LYS A C 1
ATOM 748 O O . LYS A 1 94 ? -7.720 1.131 19.713 1.00 71.38 94 LYS A O 1
ATOM 753 N N . ARG A 1 95 ? -6.702 -0.751 19.011 1.00 73.25 95 ARG A N 1
ATOM 754 C CA . ARG A 1 95 ? -7.030 -1.556 20.202 1.00 73.25 95 ARG A CA 1
ATOM 755 C C . ARG A 1 95 ? -6.349 -1.029 21.462 1.00 73.25 95 ARG A C 1
ATOM 757 O O . ARG A 1 95 ? -7.000 -0.966 22.505 1.00 73.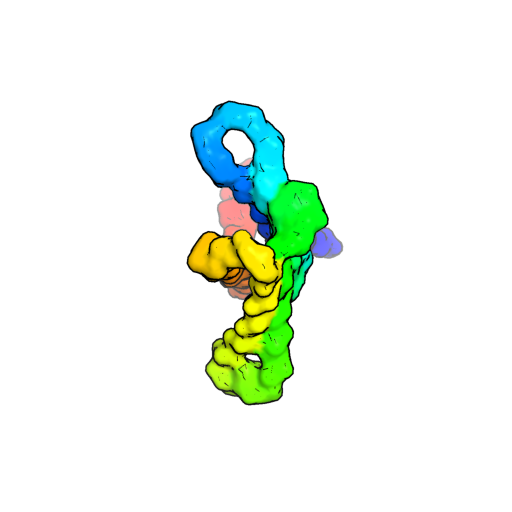25 95 ARG A O 1
ATOM 764 N N . ARG A 1 96 ? -5.069 -0.649 21.392 1.00 72.31 96 ARG A N 1
ATOM 765 C CA . ARG A 1 96 ? -4.334 -0.060 22.528 1.00 72.31 96 ARG A CA 1
ATOM 766 C C . ARG A 1 96 ? -4.967 1.250 22.984 1.00 72.31 96 ARG A C 1
ATOM 768 O O . ARG A 1 96 ? -5.233 1.409 24.173 1.00 72.31 96 ARG A O 1
ATOM 775 N N . ASN A 1 97 ? -5.290 2.137 22.047 1.00 68.69 97 ASN A N 1
ATOM 776 C CA . ASN A 1 97 ? -5.942 3.407 22.356 1.00 68.69 97 ASN A CA 1
ATOM 777 C C . ASN A 1 97 ? -7.332 3.210 22.969 1.00 68.69 97 ASN A C 1
ATOM 779 O O . ASN A 1 97 ? -7.662 3.866 23.955 1.00 68.69 97 ASN A O 1
ATOM 783 N N . LEU A 1 98 ? -8.121 2.264 22.445 1.00 70.00 98 LEU A N 1
ATOM 784 C CA . LEU A 1 98 ? -9.413 1.920 23.036 1.00 70.00 98 LEU A CA 1
ATOM 785 C C . LEU A 1 98 ? -9.247 1.389 24.464 1.00 70.00 98 LEU A C 1
ATOM 787 O O . LEU A 1 98 ? -9.960 1.832 25.356 1.00 70.00 98 LEU A O 1
ATOM 791 N N . ARG A 1 99 ? -8.276 0.495 24.698 1.00 65.75 99 ARG A N 1
ATOM 792 C CA . ARG A 1 99 ? -7.965 -0.046 26.032 1.00 65.75 99 ARG A CA 1
ATOM 793 C C . ARG A 1 99 ? -7.568 1.031 27.037 1.00 65.75 99 ARG A C 1
ATOM 795 O O . ARG A 1 99 ? -8.016 0.974 28.174 1.00 65.75 99 ARG A O 1
ATOM 802 N N . LEU A 1 100 ? -6.758 2.004 26.629 1.00 67.31 100 LEU A N 1
ATOM 803 C CA . LEU A 1 100 ? -6.369 3.125 27.488 1.00 67.31 100 LEU A CA 1
ATOM 804 C C . LEU A 1 100 ? -7.549 4.062 27.777 1.00 67.31 100 LEU A C 1
ATOM 806 O O . LEU A 1 100 ? -7.678 4.550 28.895 1.00 67.31 100 LEU A O 1
ATOM 810 N N . ALA A 1 101 ? -8.435 4.276 26.801 1.00 62.81 101 ALA A N 1
ATOM 811 C CA . ALA A 1 101 ? -9.623 5.108 26.976 1.00 62.81 101 ALA A CA 1
ATOM 812 C C . ALA A 1 101 ? -10.666 4.484 27.923 1.00 62.81 101 ALA A C 1
ATOM 814 O O . ALA A 1 101 ? -11.358 5.214 28.628 1.00 62.81 101 ALA A O 1
ATOM 815 N N . ILE A 1 102 ? -10.772 3.151 27.955 1.00 64.56 102 ILE A N 1
ATOM 816 C CA . ILE A 1 102 ? -11.730 2.420 28.808 1.00 64.56 102 ILE A CA 1
ATOM 817 C C . ILE A 1 102 ? -11.147 1.958 30.151 1.00 64.56 102 ILE A C 1
ATOM 819 O O . ILE A 1 102 ? -11.902 1.480 30.992 1.00 64.56 102 ILE A O 1
ATOM 823 N N . ALA A 1 103 ? -9.835 2.095 30.378 1.00 63.31 103 ALA A N 1
ATOM 824 C CA . ALA A 1 103 ? -9.177 1.729 31.637 1.00 63.31 103 ALA A CA 1
ATOM 825 C C . ALA A 1 103 ? -8.497 2.934 32.330 1.00 63.31 103 ALA A C 1
ATOM 827 O O . ALA A 1 103 ? -7.278 2.917 32.522 1.00 63.31 103 ALA A O 1
ATOM 828 N N . PRO A 1 104 ? -9.250 3.975 32.746 1.00 55.50 104 PRO A N 1
ATOM 829 C CA . PRO A 1 104 ? -8.686 5.120 33.473 1.00 55.50 104 PRO A CA 1
ATOM 830 C C . PRO A 1 104 ? -8.084 4.746 34.847 1.00 55.50 104 PRO A C 1
ATOM 832 O O . PRO A 1 104 ? -7.198 5.439 35.339 1.00 55.50 104 PRO A O 1
ATOM 835 N N . GLU A 1 105 ? -8.498 3.620 35.435 1.00 52.91 105 GLU A N 1
ATOM 836 C CA . GLU A 1 105 ? -8.122 3.161 36.787 1.00 52.91 105 GLU A CA 1
ATOM 837 C C . GLU A 1 105 ? -6.648 2.723 36.942 1.00 52.91 105 GLU A C 1
ATOM 839 O O . GLU A 1 105 ? -6.159 2.579 38.058 1.00 52.91 105 GLU A O 1
ATOM 844 N N . ARG A 1 106 ? -5.888 2.518 35.854 1.00 49.22 106 ARG A N 1
ATOM 845 C CA . ARG A 1 106 ? -4.483 2.050 35.942 1.00 49.22 106 ARG A CA 1
ATOM 846 C C . ARG A 1 106 ? -3.423 3.154 35.961 1.00 49.22 106 ARG A C 1
ATOM 848 O O . ARG A 1 106 ? -2.242 2.842 36.064 1.00 49.22 106 ARG A O 1
ATOM 855 N N . TYR A 1 107 ? -3.822 4.426 35.905 1.00 50.53 107 TYR A N 1
ATOM 856 C CA . TYR A 1 107 ? -2.889 5.560 35.993 1.00 50.53 107 TYR A CA 1
ATOM 857 C C . TYR A 1 107 ? -2.632 6.041 37.431 1.00 50.53 107 TYR A C 1
ATOM 859 O O . TYR A 1 107 ? -1.703 6.809 37.664 1.00 50.53 107 TYR A O 1
ATOM 867 N N . ILE A 1 108 ? -3.434 5.584 38.398 1.00 50.28 108 ILE A N 1
ATOM 868 C CA . ILE A 1 108 ? -3.388 6.060 39.789 1.00 50.28 108 ILE A CA 1
ATOM 869 C C . ILE A 1 108 ? -2.278 5.349 40.594 1.00 50.28 108 ILE A C 1
ATOM 871 O O . ILE A 1 108 ? -1.783 5.893 41.570 1.00 50.28 108 ILE A O 1
ATOM 875 N N . GLY A 1 109 ? -1.795 4.187 40.138 1.00 44.97 109 GLY A N 1
ATOM 876 C CA . GLY A 1 109 ? -0.740 3.415 40.815 1.00 44.97 109 GLY A CA 1
ATOM 877 C C . GLY A 1 109 ? 0.706 3.865 40.560 1.00 44.97 109 GLY A C 1
ATOM 878 O O . GLY A 1 109 ? 1.618 3.199 41.029 1.00 44.97 109 GLY A O 1
ATOM 879 N N . LEU A 1 110 ? 0.938 4.945 39.802 1.00 47.19 110 LEU A N 1
ATOM 880 C CA . LEU A 1 110 ? 2.282 5.510 39.560 1.00 47.19 110 LEU A CA 1
ATOM 881 C C . LEU A 1 110 ? 2.498 6.862 40.261 1.00 47.19 110 LEU A C 1
ATOM 883 O O . LEU A 1 110 ? 3.506 7.522 40.025 1.00 47.19 110 LEU A O 1
ATOM 887 N N . ILE A 1 111 ? 1.554 7.289 41.106 1.00 50.81 111 ILE A N 1
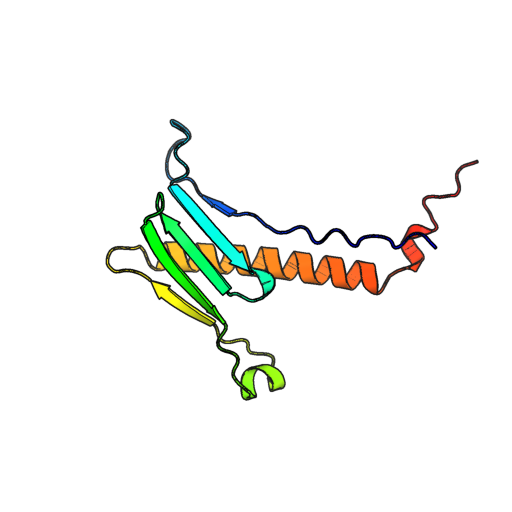ATOM 888 C CA . ILE A 1 111 ? 1.677 8.494 41.937 1.00 50.81 111 ILE A CA 1
ATOM 889 C C . ILE A 1 111 ? 1.381 8.125 43.395 1.00 50.81 111 ILE A C 1
ATOM 891 O O . ILE A 1 111 ? 0.516 8.704 44.042 1.00 50.81 111 ILE A O 1
ATOM 895 N N . SER A 1 112 ? 2.072 7.104 43.893 1.00 50.06 112 SER A N 1
ATOM 896 C CA . SER A 1 112 ? 2.291 6.916 45.326 1.00 50.06 112 SER A CA 1
ATOM 897 C C . SER A 1 112 ? 3.532 6.048 45.532 1.00 50.06 112 SER A C 1
ATOM 899 O O . SER A 1 112 ? 3.428 4.842 45.728 1.00 50.06 112 SER A O 1
ATOM 901 N N . GLU A 1 113 ? 4.700 6.668 45.460 1.00 43.25 113 GLU A N 1
ATOM 902 C CA . GLU A 1 113 ? 5.823 6.303 46.322 1.00 43.25 113 GLU A CA 1
ATOM 903 C C . GLU A 1 113 ? 6.342 7.632 46.889 1.00 43.25 113 GLU A C 1
ATOM 905 O O . GLU A 1 113 ? 6.827 8.470 46.131 1.00 43.25 113 GLU A O 1
ATOM 910 N N . ASP A 1 114 ? 6.044 7.809 48.182 1.00 41.84 114 ASP A N 1
ATOM 911 C CA . ASP A 1 114 ? 6.533 8.747 49.213 1.00 41.84 114 ASP A CA 1
ATOM 912 C C . ASP A 1 114 ? 6.835 10.224 48.878 1.00 41.84 114 ASP A C 1
ATOM 914 O O . ASP A 1 114 ? 7.833 10.540 48.191 1.00 41.84 114 ASP A O 1
#

Secondary structure (DSSP, 8-state):
-------------EE--SSS-S----EEEEEETTTTEEEEEETTEEEEEEEEE--HHHHHH---EEEEEEPTTS-HHHHHHHHHHHHHHHHHHHHHHHHHHH-GGGSGGGS---